Protein AF-M5U9H4-F1 (afdb_monomer)

Solvent-accessible surface area (backbone atoms only — not comparable to full-atom values): 4526 Å² total; per-residue (Å²): 133,88,78,86,75,81,78,48,70,69,56,51,49,55,51,51,52,54,52,50,51,55,49,48,58,48,46,70,70,69,50,85,89,70,58,66,71,58,54,52,54,52,46,52,53,52,39,45,74,72,71,42,90,80,82,78,87,72,86,72,92,62,62,49,101,85,68,51,114

Mean predicted aligned error: 6.85 Å

InterPro domains:
  IPR026350 GxxExxY protein [PF13366] (14-67)
  IPR026350 GxxExxY protein [TIGR04256] (15-67)

Foldseek 3Di:
DDPPDDPDPVVVVVVVVVLVVLLVVLCVVVDDDDDPVVSQVSSCVSCVVVVHDDDPPDDDDDADPVRHD

Secondary structure (DSSP, 8-state):
--------HHHHHHHHHHHHHHHHHHHHHH-TT--HHHHHHHHHHHHHHTT----SSPPP-PPPTTS--

Structure (mmCIF, N/CA/C/O backbone):
data_AF-M5U9H4-F1
#
_entry.id   AF-M5U9H4-F1
#
loop_
_atom_site.group_PDB
_atom_site.id
_atom_site.type_symbol
_atom_site.label_atom_id
_atom_site.label_alt_id
_atom_site.label_comp_id
_atom_site.label_asym_id
_atom_site.label_entity_id
_atom_site.label_seq_id
_atom_site.pdbx_PDB_ins_code
_atom_site.Cartn_x
_atom_site.Cartn_y
_atom_site.Cartn_z
_atom_site.occupancy
_atom_site.B_iso_or_equiv
_atom_site.auth_seq_id
_atom_site.auth_comp_id
_atom_site.auth_asym_id
_atom_site.auth_atom_id
_atom_site.pdbx_PDB_model_num
ATOM 1 N N . MET A 1 1 ? -13.975 -20.613 -11.164 1.00 36.91 1 MET A N 1
ATOM 2 C CA . MET A 1 1 ? -12.779 -20.312 -11.983 1.00 36.91 1 MET A CA 1
ATOM 3 C C . MET A 1 1 ? -11.579 -20.381 -11.060 1.00 36.91 1 MET A C 1
ATOM 5 O O . MET A 1 1 ? -11.404 -19.471 -10.265 1.00 36.91 1 MET A O 1
ATOM 9 N N . SER A 1 2 ? -10.834 -21.489 -11.081 1.00 44.12 2 SER A N 1
ATOM 10 C CA . SER A 1 2 ? -9.619 -21.616 -10.269 1.00 44.12 2 SER A CA 1
ATOM 11 C C . SER A 1 2 ? -8.553 -20.705 -10.870 1.00 44.12 2 SER A C 1
ATOM 13 O O . SER A 1 2 ? -8.105 -20.940 -11.992 1.00 44.12 2 SER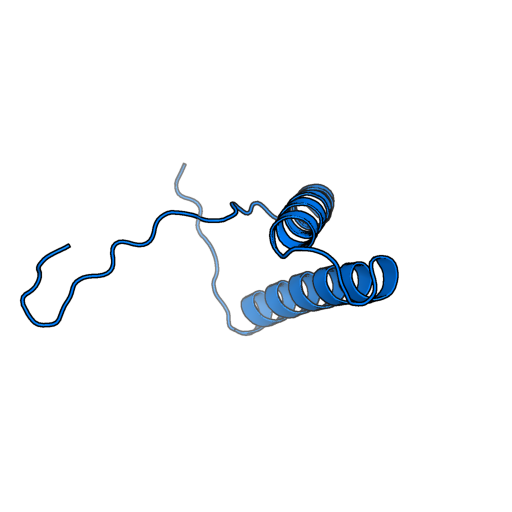 A O 1
ATOM 15 N N . VAL A 1 3 ? -8.211 -19.621 -10.178 1.00 57.47 3 VAL A N 1
ATOM 16 C CA . VAL A 1 3 ? -7.093 -18.759 -10.563 1.00 57.47 3 VAL A CA 1
ATOM 17 C C . VAL A 1 3 ? -5.825 -19.484 -10.122 1.00 57.47 3 VAL A C 1
ATOM 19 O O . VAL A 1 3 ? -5.501 -19.497 -8.941 1.00 57.47 3 VAL A O 1
ATOM 22 N N . ASN A 1 4 ? -5.132 -20.127 -11.064 1.00 60.75 4 ASN A N 1
ATOM 23 C CA . ASN A 1 4 ? -3.754 -20.570 -10.855 1.00 60.75 4 ASN A CA 1
ATOM 24 C C . ASN A 1 4 ? -2.891 -19.313 -10.714 1.00 60.75 4 ASN A C 1
ATOM 26 O O . ASN A 1 4 ? -2.537 -18.677 -11.707 1.00 60.75 4 ASN A O 1
ATOM 30 N N . GLN A 1 5 ? -2.629 -18.912 -9.476 1.00 67.44 5 GLN A N 1
ATOM 31 C CA . GLN A 1 5 ? -1.781 -17.773 -9.174 1.00 67.44 5 GLN A CA 1
ATOM 32 C C . GLN A 1 5 ? -0.366 -18.313 -8.953 1.00 67.44 5 GLN A C 1
ATOM 34 O O . GLN A 1 5 ? -0.093 -18.998 -7.974 1.00 67.44 5 GLN A O 1
ATOM 39 N N . ASP A 1 6 ? 0.494 -18.093 -9.945 1.00 73.12 6 ASP A N 1
ATOM 40 C CA . ASP A 1 6 ? 1.910 -18.448 -9.892 1.00 73.12 6 ASP A CA 1
ATOM 41 C C . ASP A 1 6 ? 2.640 -17.437 -8.994 1.00 73.12 6 ASP A C 1
ATOM 43 O O . ASP A 1 6 ? 2.796 -16.267 -9.357 1.00 73.12 6 ASP A O 1
ATOM 47 N N . TRP A 1 7 ? 3.011 -17.883 -7.795 1.00 80.12 7 TRP A N 1
ATOM 48 C CA . TRP A 1 7 ? 3.668 -17.098 -6.745 1.00 80.12 7 TRP A CA 1
ATOM 49 C C . TRP A 1 7 ? 5.184 -17.315 -6.734 1.00 80.12 7 TRP A C 1
ATOM 51 O O . TRP A 1 7 ? 5.783 -17.499 -5.679 1.00 80.12 7 TRP A O 1
ATOM 61 N N . SER A 1 8 ? 5.821 -17.334 -7.903 1.00 88.38 8 SER A N 1
ATOM 62 C CA . SER A 1 8 ? 7.284 -17.313 -7.967 1.00 88.38 8 SER A CA 1
ATOM 63 C C . SER A 1 8 ? 7.849 -16.030 -7.343 1.00 88.38 8 SER A C 1
ATOM 65 O O . SER A 1 8 ? 7.276 -14.947 -7.498 1.00 88.38 8 SER A O 1
ATOM 67 N N . ASP A 1 9 ? 9.004 -16.133 -6.677 1.00 89.06 9 ASP A N 1
ATOM 68 C CA . ASP A 1 9 ? 9.656 -15.002 -5.992 1.00 89.06 9 ASP A CA 1
ATOM 69 C C . ASP A 1 9 ? 9.853 -13.794 -6.915 1.00 89.06 9 ASP A C 1
ATOM 71 O O . ASP A 1 9 ? 9.640 -12.647 -6.525 1.00 89.06 9 ASP A O 1
ATOM 75 N N . VAL A 1 10 ? 10.201 -14.050 -8.180 1.00 91.94 10 VAL A N 1
ATOM 76 C CA . VAL A 1 10 ? 10.368 -13.014 -9.208 1.00 91.94 10 VAL A CA 1
ATOM 77 C C . VAL A 1 10 ? 9.070 -12.230 -9.405 1.00 91.94 10 VAL A C 1
ATOM 79 O O . VAL A 1 10 ? 9.077 -11.002 -9.381 1.00 91.94 10 VAL A O 1
ATOM 82 N N . ARG A 1 11 ? 7.937 -12.924 -9.531 1.00 90.56 11 ARG A N 1
ATOM 83 C CA . ARG A 1 11 ? 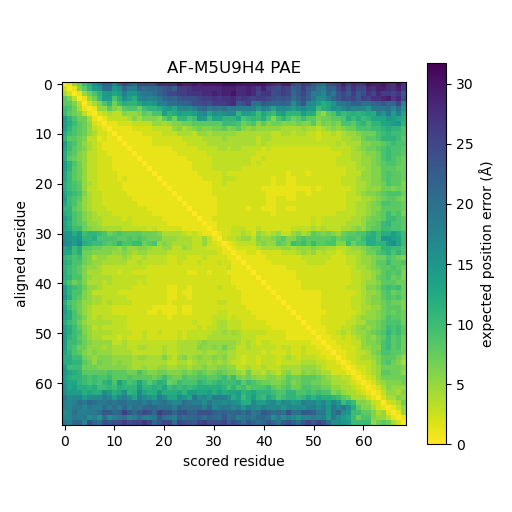6.638 -12.295 -9.784 1.00 90.56 11 ARG A CA 1
ATOM 84 C C . ARG A 1 11 ? 6.094 -11.554 -8.565 1.00 90.56 11 ARG A C 1
ATOM 86 O O . ARG A 1 11 ? 5.442 -10.519 -8.713 1.00 90.56 11 ARG A O 1
ATOM 93 N N . VAL A 1 12 ? 6.372 -12.063 -7.366 1.00 92.44 12 VAL A N 1
ATOM 94 C CA . VAL A 1 12 ? 6.065 -11.361 -6.112 1.00 92.44 12 VAL A CA 1
ATOM 95 C C . VAL A 1 12 ? 6.869 -10.066 -6.027 1.00 92.44 12 VAL A C 1
ATOM 97 O O . VAL A 1 12 ? 6.295 -9.017 -5.741 1.00 92.44 12 VAL A O 1
ATOM 100 N N . ASN A 1 13 ? 8.163 -10.108 -6.346 1.00 94.19 13 ASN A N 1
ATOM 101 C CA . ASN A 1 13 ? 9.016 -8.923 -6.339 1.00 94.19 13 ASN A CA 1
ATOM 102 C C . ASN A 1 13 ? 8.552 -7.874 -7.358 1.00 94.19 13 ASN A C 1
ATOM 104 O O . ASN A 1 13 ? 8.410 -6.708 -6.997 1.00 94.19 13 ASN A O 1
ATOM 108 N N . GLU A 1 14 ? 8.196 -8.280 -8.580 1.00 94.44 14 GLU A N 1
ATOM 109 C CA . GLU A 1 14 ? 7.625 -7.373 -9.587 1.00 94.44 14 GLU A CA 1
ATOM 110 C C . GLU A 1 14 ? 6.325 -6.705 -9.111 1.00 94.44 14 GLU A C 1
ATOM 112 O O . GLU A 1 14 ? 6.106 -5.509 -9.329 1.00 94.44 14 GLU A O 1
ATOM 117 N N . LEU A 1 15 ? 5.442 -7.458 -8.446 1.00 93.81 15 LEU A N 1
ATOM 118 C CA . LEU A 1 15 ? 4.219 -6.901 -7.872 1.00 93.81 15 LEU A CA 1
ATOM 119 C C . LEU A 1 15 ? 4.538 -5.899 -6.755 1.00 93.81 15 LEU A C 1
ATOM 121 O O . LEU A 1 15 ? 3.992 -4.793 -6.755 1.00 93.81 15 LEU A O 1
ATOM 125 N N . CYS A 1 16 ? 5.432 -6.264 -5.837 1.00 95.12 16 CYS A N 1
ATOM 126 C CA . CYS A 1 16 ? 5.894 -5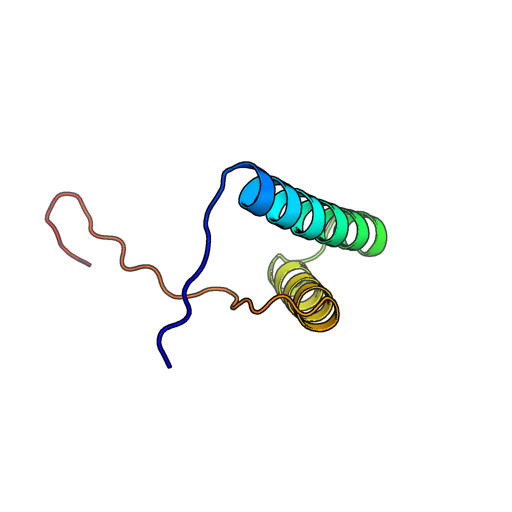.398 -4.756 1.00 95.12 16 CYS A CA 1
ATOM 127 C C . CYS A 1 16 ? 6.497 -4.097 -5.294 1.00 95.12 16 CYS A C 1
ATOM 129 O O . CYS A 1 16 ? 6.184 -3.022 -4.782 1.00 95.12 16 CYS A O 1
ATOM 131 N N . ASP A 1 17 ? 7.303 -4.173 -6.353 1.00 96.62 17 ASP A N 1
ATOM 132 C CA . ASP A 1 17 ? 7.924 -3.010 -6.985 1.00 96.62 17 ASP A CA 1
ATOM 133 C C . ASP A 1 17 ? 6.893 -2.042 -7.551 1.00 96.62 17 ASP A C 1
ATOM 135 O O . ASP A 1 17 ? 6.954 -0.835 -7.296 1.00 96.62 17 ASP A O 1
ATOM 139 N N . ARG A 1 18 ? 5.881 -2.575 -8.237 1.00 96.50 18 ARG A N 1
ATOM 140 C CA . ARG A 1 18 ? 4.776 -1.772 -8.770 1.00 96.50 18 ARG A CA 1
ATOM 141 C C . ARG A 1 18 ? 3.968 -1.101 -7.664 1.00 96.50 18 ARG A C 1
ATOM 143 O O . ARG A 1 18 ? 3.677 0.090 -7.763 1.00 96.50 18 ARG A O 1
ATOM 150 N N . VAL A 1 19 ? 3.605 -1.844 -6.617 1.00 96.06 19 VAL A N 1
ATOM 151 C CA . VAL A 1 19 ? 2.841 -1.300 -5.481 1.00 96.06 19 VAL A CA 1
ATOM 152 C C . VAL A 1 19 ? 3.643 -0.205 -4.775 1.00 96.06 19 VAL A C 1
ATOM 154 O O . VAL A 1 19 ? 3.103 0.869 -4.500 1.00 96.06 19 VAL A O 1
ATOM 157 N N . ARG A 1 20 ? 4.940 -0.437 -4.543 1.00 96.75 20 ARG A N 1
ATOM 158 C CA . ARG A 1 20 ? 5.839 0.514 -3.880 1.00 96.75 20 ARG A CA 1
ATOM 159 C C . ARG A 1 20 ? 5.981 1.810 -4.667 1.00 96.75 20 ARG A C 1
ATOM 161 O O . ARG A 1 20 ? 5.865 2.878 -4.072 1.00 96.75 20 ARG A O 1
ATOM 168 N N . GLN A 1 21 ? 6.176 1.729 -5.984 1.00 98.00 21 GLN A N 1
ATOM 169 C CA . GLN A 1 21 ? 6.287 2.921 -6.823 1.00 98.00 21 GLN A CA 1
ATOM 170 C C . GLN A 1 21 ? 4.994 3.747 -6.799 1.00 98.00 21 GLN A C 1
ATOM 172 O O . GLN A 1 21 ? 5.038 4.956 -6.594 1.00 98.00 21 GLN A O 1
ATOM 177 N N . ILE A 1 22 ? 3.832 3.099 -6.922 1.00 97.44 22 ILE A N 1
ATOM 178 C CA . ILE A 1 22 ? 2.533 3.788 -6.891 1.00 97.44 22 ILE A CA 1
ATOM 179 C C . ILE A 1 22 ? 2.296 4.479 -5.539 1.00 97.44 22 ILE A C 1
ATOM 181 O O . ILE A 1 22 ? 1.791 5.606 -5.501 1.00 97.44 22 ILE A O 1
ATOM 185 N N . ALA A 1 23 ? 2.654 3.818 -4.436 1.00 96.25 23 ALA A N 1
ATOM 186 C CA . ALA A 1 23 ? 2.557 4.391 -3.097 1.00 96.25 23 ALA A CA 1
ATOM 187 C C . ALA A 1 23 ? 3.509 5.583 -2.917 1.00 96.25 23 ALA A C 1
ATOM 189 O O . ALA A 1 23 ? 3.107 6.610 -2.367 1.00 96.25 23 ALA A O 1
ATOM 190 N N . TYR A 1 24 ? 4.735 5.483 -3.435 1.00 96.88 24 TYR A N 1
ATOM 191 C CA . TYR A 1 24 ? 5.702 6.576 -3.426 1.00 96.88 24 TYR A CA 1
ATOM 192 C C . TYR A 1 24 ? 5.192 7.790 -4.214 1.00 96.88 24 TYR A C 1
ATOM 194 O O . TYR A 1 24 ? 5.153 8.896 -3.677 1.00 96.88 24 TYR A O 1
ATOM 202 N N . ASP A 1 25 ? 4.697 7.588 -5.435 1.00 97.31 25 ASP A N 1
ATOM 203 C CA . ASP A 1 25 ? 4.149 8.664 -6.270 1.00 97.31 25 ASP A CA 1
ATOM 204 C C . ASP A 1 25 ? 2.935 9.342 -5.620 1.00 97.31 25 ASP A C 1
ATOM 206 O O . ASP A 1 25 ? 2.688 10.536 -5.814 1.00 97.31 25 ASP A O 1
ATOM 210 N N . LEU A 1 26 ? 2.132 8.580 -4.869 1.00 96.31 26 LEU A N 1
ATOM 211 C CA . LEU A 1 26 ? 1.027 9.130 -4.091 1.00 96.31 26 LEU A CA 1
ATOM 212 C C . LEU A 1 26 ? 1.538 9.981 -2.926 1.00 96.31 26 LEU A C 1
ATOM 214 O O . LEU A 1 26 ? 1.019 11.074 -2.715 1.00 96.31 26 LEU A O 1
ATOM 218 N N . HIS A 1 27 ? 2.541 9.497 -2.194 1.00 94.88 27 HIS A N 1
ATOM 219 C CA . HIS A 1 27 ? 3.135 10.225 -1.077 1.00 94.88 27 HIS A CA 1
ATOM 220 C C . HIS A 1 27 ? 3.802 11.526 -1.529 1.00 94.88 27 HIS A C 1
ATOM 222 O O . HIS A 1 27 ? 3.572 12.561 -0.913 1.00 94.88 27 HIS A O 1
ATOM 228 N N . VAL A 1 28 ? 4.547 11.505 -2.638 1.00 95.88 28 VAL A N 1
ATOM 229 C CA . VAL A 1 28 ? 5.142 12.714 -3.231 1.00 95.88 28 VAL A CA 1
ATOM 230 C C . VAL A 1 28 ? 4.061 13.713 -3.654 1.00 95.88 28 VAL A C 1
ATOM 232 O O . VAL A 1 28 ? 4.233 14.914 -3.474 1.00 95.88 28 VAL A O 1
ATOM 235 N N . TYR A 1 29 ? 2.935 13.231 -4.189 1.00 95.44 29 TYR A N 1
ATOM 236 C CA . TYR A 1 29 ? 1.830 14.090 -4.618 1.00 95.44 29 TYR A CA 1
ATOM 237 C C . TYR A 1 29 ? 1.047 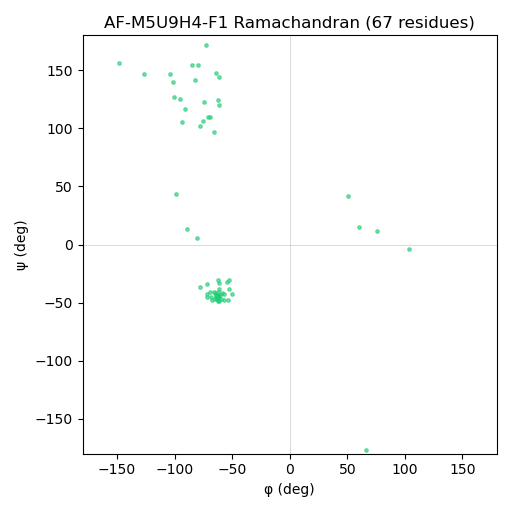14.709 -3.451 1.00 95.44 29 TYR A C 1
ATOM 239 O O . TYR A 1 29 ? 0.713 15.890 -3.502 1.00 95.44 29 TYR A O 1
ATOM 247 N N . LEU A 1 30 ? 0.713 13.918 -2.426 1.00 94.31 30 LEU A N 1
ATOM 248 C CA . LEU A 1 30 ? -0.054 14.400 -1.275 1.00 94.31 30 LEU A CA 1
ATOM 249 C C . LEU A 1 30 ? 0.822 15.199 -0.306 1.00 94.31 30 LEU A C 1
ATOM 251 O O . LEU A 1 30 ? 0.359 16.178 0.263 1.00 94.31 30 LEU A O 1
ATOM 255 N N . GLY A 1 31 ? 2.078 14.808 -0.107 1.00 91.19 31 GLY A N 1
ATOM 256 C CA . GLY A 1 31 ? 2.908 15.366 0.952 1.00 91.19 31 GLY A CA 1
ATOM 257 C C . GLY A 1 31 ? 2.391 15.012 2.352 1.00 91.19 31 GLY A C 1
ATOM 258 O O . GLY A 1 31 ? 1.438 14.253 2.541 1.00 91.19 31 GLY A O 1
ATOM 259 N N . THR A 1 32 ? 3.050 15.534 3.378 1.00 88.06 32 THR A N 1
ATOM 260 C CA . THR A 1 32 ? 2.764 15.188 4.776 1.00 88.06 32 THR A CA 1
ATOM 261 C C . THR A 1 32 ? 1.542 15.938 5.326 1.00 88.06 32 THR A C 1
ATOM 263 O O . THR A 1 32 ? 1.200 17.022 4.864 1.00 88.06 32 THR A O 1
ATOM 266 N N . GLY A 1 33 ? 0.877 15.365 6.340 1.00 90.06 33 GLY A N 1
ATOM 267 C CA . GLY A 1 33 ? -0.163 16.057 7.123 1.00 90.06 33 GLY A CA 1
ATOM 268 C C . GLY A 1 33 ? -1.618 15.679 6.820 1.00 90.06 33 GLY A C 1
ATOM 269 O O . GLY A 1 33 ? -2.519 16.142 7.515 1.00 90.06 33 GLY A O 1
ATOM 270 N N . TYR A 1 34 ? -1.871 14.816 5.835 1.00 93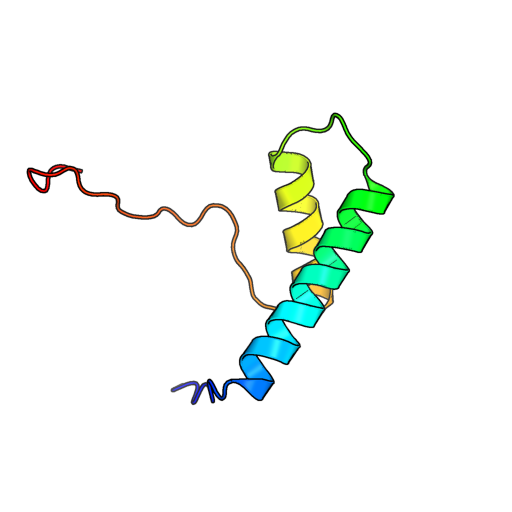.62 34 TYR A N 1
ATOM 271 C CA . TYR A 1 34 ? -3.213 14.287 5.575 1.00 93.62 34 TYR A CA 1
ATOM 272 C C . TYR A 1 34 ? -3.550 13.072 6.443 1.00 93.62 34 TYR A C 1
ATOM 274 O O . TYR A 1 34 ? -2.673 12.321 6.864 1.00 93.62 34 TYR A O 1
ATOM 282 N N . LEU A 1 35 ? -4.850 12.860 6.666 1.00 93.06 35 LEU A N 1
ATOM 283 C CA . LEU A 1 35 ? -5.369 11.674 7.344 1.00 93.06 35 LEU A CA 1
ATOM 284 C C . LEU A 1 35 ? -5.079 10.405 6.536 1.00 93.06 35 LEU A C 1
ATOM 286 O O . LEU A 1 35 ? -5.166 10.405 5.307 1.00 93.06 35 LEU A O 1
ATOM 290 N N . GLU A 1 36 ? -4.860 9.299 7.239 1.00 90.75 36 GLU A N 1
ATOM 291 C CA . GLU A 1 36 ? -4.649 7.968 6.658 1.00 90.75 36 GLU A CA 1
ATOM 292 C C . GLU A 1 36 ? -5.726 7.592 5.628 1.00 90.75 36 GLU A C 1
ATOM 294 O O . GLU A 1 36 ? -5.408 7.176 4.518 1.00 90.75 36 GLU A O 1
ATOM 299 N N . LYS A 1 37 ? -7.003 7.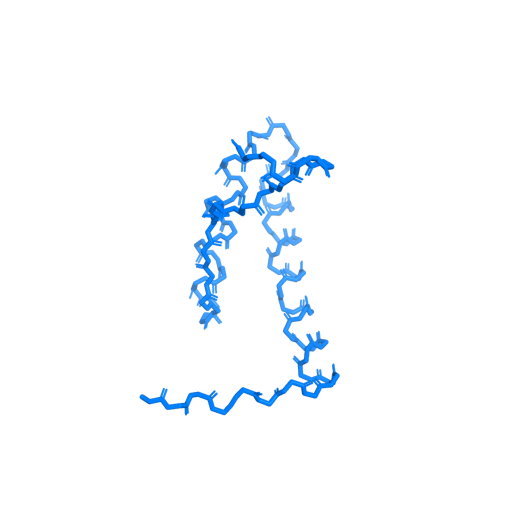875 5.916 1.00 94.12 37 LYS A N 1
ATOM 300 C CA . LYS A 1 37 ? -8.125 7.623 4.993 1.00 94.12 37 LYS A CA 1
ATOM 301 C C . LYS A 1 37 ? -7.940 8.261 3.607 1.00 94.12 37 LYS A C 1
ATOM 303 O O . LYS A 1 37 ? -8.437 7.736 2.610 1.00 94.12 37 LYS A O 1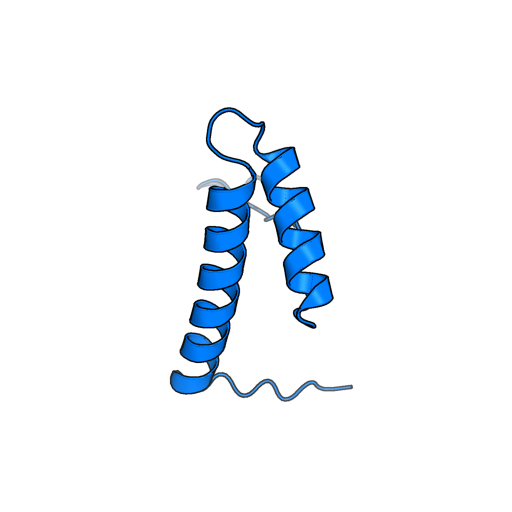
ATOM 308 N N . ILE A 1 38 ? -7.266 9.411 3.521 1.00 93.94 38 ILE A N 1
ATOM 309 C CA . ILE A 1 38 ? -6.992 10.088 2.243 1.00 93.94 38 ILE A CA 1
ATOM 310 C C . ILE A 1 38 ? -5.940 9.302 1.458 1.00 93.94 38 ILE A C 1
ATOM 312 O O . ILE A 1 38 ? -6.116 9.071 0.259 1.00 93.94 38 ILE A O 1
ATOM 316 N N . TYR A 1 39 ? -4.898 8.834 2.144 1.00 94.50 39 TYR A N 1
ATOM 317 C CA . TYR A 1 39 ? -3.874 7.969 1.571 1.00 94.50 39 TYR A CA 1
ATOM 318 C C . TYR A 1 39 ? -4.456 6.638 1.094 1.00 94.50 39 TYR A C 1
ATOM 320 O O . TYR A 1 39 ? -4.247 6.270 -0.060 1.00 94.50 39 TYR A O 1
ATOM 328 N N . GLU A 1 40 ? -5.254 5.963 1.921 1.00 94.62 40 GLU A N 1
ATOM 329 C CA . GLU A 1 40 ? -5.918 4.707 1.555 1.00 94.62 40 GLU A CA 1
ATOM 330 C C . GLU A 1 40 ? -6.791 4.865 0.305 1.00 94.62 40 GLU A C 1
ATOM 332 O O . GLU A 1 40 ? -6.694 4.076 -0.634 1.00 94.62 40 GLU A O 1
ATOM 337 N N . ASN A 1 41 ? -7.628 5.908 0.261 1.00 95.25 41 ASN A N 1
ATOM 338 C CA . ASN A 1 41 ? -8.496 6.179 -0.886 1.00 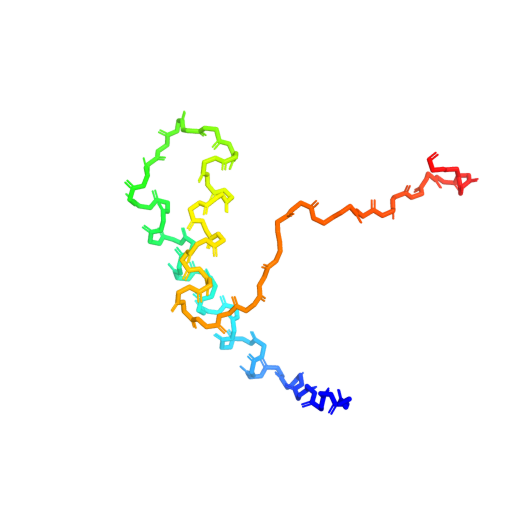95.25 41 ASN A CA 1
ATOM 339 C C . ASN A 1 41 ? -7.690 6.456 -2.163 1.00 95.25 41 ASN A C 1
ATOM 341 O O . ASN A 1 41 ? -8.021 5.937 -3.233 1.00 95.25 41 ASN A O 1
ATOM 345 N N . GLY A 1 42 ? -6.641 7.276 -2.056 1.00 95.38 42 GLY A N 1
ATOM 346 C CA . GLY A 1 42 ? -5.774 7.610 -3.181 1.00 95.38 42 GLY A CA 1
ATOM 347 C C . GLY A 1 42 ? -5.013 6.394 -3.704 1.00 95.38 42 GLY A C 1
ATOM 348 O O . GLY A 1 42 ? -4.929 6.195 -4.919 1.00 95.38 42 GLY A O 1
ATOM 349 N N . LEU A 1 43 ? -4.506 5.559 -2.797 1.00 96.12 43 LEU A N 1
ATOM 350 C CA . LEU A 1 43 ? -3.752 4.360 -3.133 1.00 96.12 43 LEU A CA 1
ATOM 351 C C . LEU A 1 43 ? -4.650 3.322 -3.802 1.00 96.12 43 LEU A C 1
ATOM 353 O O . LEU A 1 43 ? -4.311 2.843 -4.882 1.00 96.12 43 LEU A O 1
ATOM 357 N N . LEU A 1 44 ? -5.825 3.053 -3.224 1.00 96.44 44 LEU A N 1
ATOM 358 C CA . LEU A 1 44 ? -6.822 2.137 -3.780 1.00 96.44 44 LEU A CA 1
ATOM 359 C C . LEU A 1 44 ? -7.180 2.519 -5.224 1.00 96.44 44 LEU A C 1
ATOM 361 O O . LEU A 1 44 ? -7.152 1.679 -6.123 1.00 96.44 44 LEU A O 1
ATOM 365 N N . HIS A 1 45 ? -7.457 3.803 -5.468 1.00 95.88 45 HIS A N 1
ATOM 366 C CA . HIS A 1 45 ? -7.798 4.288 -6.804 1.00 95.88 45 HIS A CA 1
ATOM 367 C C . HIS A 1 45 ? -6.638 4.128 -7.802 1.00 95.88 45 HIS A C 1
ATOM 369 O O . HIS A 1 45 ? -6.852 3.683 -8.933 1.00 95.88 45 HIS A O 1
ATOM 375 N N . ARG A 1 46 ? -5.399 4.451 -7.404 1.00 96.88 46 ARG A N 1
ATOM 376 C CA . ARG A 1 46 ? -4.223 4.323 -8.284 1.00 96.88 46 ARG A CA 1
ATOM 377 C C . ARG A 1 46 ? -3.867 2.865 -8.578 1.00 96.88 46 ARG A C 1
ATOM 379 O O . ARG A 1 46 ? -3.567 2.546 -9.727 1.00 96.88 46 ARG A O 1
ATOM 386 N N . LEU A 1 47 ? -3.946 1.984 -7.582 1.00 96.38 47 LEU A N 1
ATOM 387 C CA . LEU A 1 47 ? -3.733 0.545 -7.754 1.00 96.38 47 LEU A CA 1
ATOM 388 C C . LEU A 1 47 ? -4.788 -0.065 -8.685 1.00 96.38 47 LEU A C 1
ATOM 390 O O . LEU A 1 47 ? -4.429 -0.778 -9.624 1.00 96.38 47 LEU A O 1
ATOM 394 N N . ALA A 1 48 ? -6.063 0.297 -8.511 1.00 95.19 48 ALA A N 1
ATOM 395 C CA . ALA A 1 48 ? -7.137 -0.129 -9.406 1.00 95.19 48 ALA A CA 1
ATOM 396 C C . ALA A 1 48 ? -6.903 0.348 -10.851 1.00 95.19 48 ALA A C 1
ATOM 398 O O . ALA A 1 48 ? -7.031 -0.437 -11.791 1.00 95.19 48 ALA A O 1
ATOM 399 N N . LYS A 1 49 ? -6.477 1.607 -11.040 1.00 95.81 49 LYS A N 1
ATOM 400 C CA . LYS A 1 49 ? -6.111 2.152 -12.360 1.00 95.81 49 LYS A CA 1
ATOM 401 C C . LYS A 1 49 ? -4.921 1.416 -12.993 1.00 95.81 49 LYS A C 1
ATOM 403 O O . LYS A 1 49 ? -4.862 1.295 -14.212 1.00 95.81 49 LYS A O 1
ATOM 408 N N . ALA A 1 50 ? -4.002 0.891 -12.182 1.00 94.56 50 ALA A N 1
ATOM 409 C CA . ALA A 1 50 ? -2.890 0.049 -12.623 1.00 94.56 50 ALA A CA 1
ATOM 410 C C . ALA A 1 50 ? -3.286 -1.426 -12.873 1.00 94.56 50 ALA A C 1
ATOM 412 O O . ALA A 1 50 ? -2.416 -2.262 -13.135 1.00 94.56 50 ALA A O 1
ATOM 413 N N . GLY A 1 51 ? -4.579 -1.763 -12.781 1.00 94.81 51 GLY A N 1
ATOM 414 C CA . GLY A 1 51 ? -5.105 -3.116 -12.980 1.00 94.81 51 GLY A CA 1
ATOM 415 C C . GLY A 1 51 ? -4.861 -4.064 -11.803 1.00 94.81 51 GLY A C 1
ATOM 416 O O . GLY A 1 51 ? -5.053 -5.272 -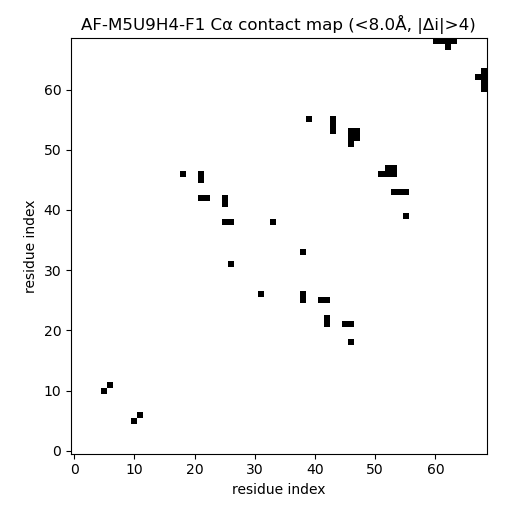11.945 1.00 94.81 51 GLY A O 1
ATOM 417 N N . ILE A 1 52 ? -4.430 -3.545 -10.650 1.00 94.12 52 ILE A N 1
ATOM 418 C CA . ILE A 1 52 ? -4.193 -4.327 -9.436 1.00 94.12 52 ILE A CA 1
ATOM 419 C C . ILE A 1 52 ? -5.486 -4.335 -8.622 1.00 94.12 52 ILE A C 1
ATOM 421 O O . ILE A 1 52 ? -5.957 -3.295 -8.159 1.00 94.12 52 ILE A O 1
ATOM 425 N N . ARG A 1 53 ? -6.071 -5.522 -8.445 1.00 91.12 53 ARG A N 1
ATOM 426 C CA . ARG A 1 53 ? -7.231 -5.699 -7.568 1.00 91.12 53 ARG A CA 1
ATOM 427 C C . ARG A 1 53 ? -6.766 -5.644 -6.119 1.00 91.12 53 ARG A C 1
ATOM 429 O O . ARG A 1 53 ? -5.903 -6.423 -5.727 1.00 91.12 53 ARG A O 1
ATOM 436 N N . CYS A 1 54 ? -7.325 -4.721 -5.352 1.00 90.25 54 CYS A N 1
ATOM 437 C CA . CYS A 1 54 ? -7.031 -4.553 -3.938 1.00 90.25 54 CYS A CA 1
ATOM 438 C C . CYS A 1 54 ? -8.268 -4.031 -3.207 1.00 90.25 54 CYS A C 1
ATOM 440 O O . CYS A 1 54 ? -9.146 -3.409 -3.806 1.00 90.25 54 CYS A O 1
ATOM 442 N N . GLU A 1 55 ? -8.311 -4.301 -1.910 1.00 91.62 55 GLU A N 1
ATOM 443 C CA . GLU A 1 55 ? -9.344 -3.854 -0.986 1.00 91.62 55 GLU A CA 1
ATOM 444 C C . GLU A 1 55 ? -8.652 -3.143 0.177 1.00 91.62 55 GLU A C 1
ATOM 446 O O . GLU A 1 55 ? -7.521 -3.478 0.536 1.00 91.62 55 GLU A O 1
ATOM 451 N N . LYS A 1 56 ? -9.305 -2.130 0.743 1.00 90.62 56 LYS A N 1
ATOM 452 C CA . LYS A 1 56 ? -8.786 -1.380 1.893 1.00 90.62 56 LYS A CA 1
ATOM 453 C C . LYS A 1 56 ? -9.514 -1.812 3.158 1.00 90.62 56 LYS A C 1
ATOM 455 O O . LYS A 1 56 ? -10.709 -2.089 3.094 1.00 90.62 56 LYS A O 1
ATOM 460 N N . GLN A 1 57 ? -8.806 -1.803 4.286 1.00 88.38 57 GLN A N 1
ATOM 461 C CA . GLN A 1 57 ? -9.379 -2.062 5.612 1.00 88.38 57 GLN A CA 1
ATOM 462 C C . GLN A 1 57 ? -10.217 -3.349 5.674 1.00 88.38 57 GLN A C 1
ATOM 464 O O . GLN A 1 57 ? -11.298 -3.373 6.260 1.00 88.38 57 GLN A O 1
ATOM 469 N N . VAL A 1 58 ? -9.732 -4.422 5.040 1.00 90.00 58 VAL A N 1
ATOM 470 C CA . VAL A 1 58 ? -10.378 -5.733 5.155 1.00 90.00 58 VAL A CA 1
ATOM 471 C C . VAL A 1 58 ? -10.306 -6.148 6.628 1.00 90.00 58 VAL A C 1
ATOM 473 O O . VAL A 1 58 ? -9.205 -6.148 7.183 1.00 90.00 58 VAL A O 1
ATOM 476 N N . PRO A 1 59 ? -11.441 -6.454 7.284 1.00 86.25 59 PRO A N 1
ATOM 477 C CA . PRO A 1 59 ? -11.441 -6.823 8.691 1.00 86.25 59 PRO A CA 1
ATOM 478 C C . PRO A 1 59 ? -10.605 -8.087 8.882 1.00 86.25 59 PRO A C 1
ATOM 480 O O . PRO A 1 59 ? -10.891 -9.131 8.296 1.00 86.25 59 PRO A O 1
ATOM 483 N N . VAL A 1 60 ? -9.561 -7.983 9.698 1.00 84.38 60 VAL A N 1
ATOM 484 C CA . VAL A 1 60 ? -8.745 -9.125 10.105 1.00 84.38 60 VAL A CA 1
ATOM 485 C C . VAL A 1 60 ? -9.284 -9.604 11.445 1.00 84.38 60 VAL A C 1
ATOM 487 O O . VAL A 1 60 ? -9.397 -8.814 12.379 1.00 84.38 60 VAL A O 1
ATOM 490 N N . GLN A 1 61 ? -9.636 -10.886 11.535 1.00 82.69 61 GLN A N 1
ATOM 491 C CA . GLN A 1 61 ? -9.935 -11.506 12.823 1.00 82.69 61 GLN A CA 1
ATOM 492 C C . GLN A 1 61 ? -8.632 -11.614 13.605 1.00 82.69 61 GLN A C 1
ATOM 494 O O . GLN A 1 61 ? -7.738 -12.376 13.237 1.00 82.69 61 GLN A O 1
ATOM 499 N N . VAL A 1 62 ? -8.528 -10.801 14.648 1.00 78.50 62 VAL A N 1
ATOM 500 C CA . VAL A 1 62 ? -7.456 -10.878 15.631 1.00 78.50 62 VAL A CA 1
ATOM 501 C C . VAL A 1 62 ? -8.036 -11.592 16.838 1.00 78.50 62 VAL A C 1
ATOM 503 O O . VAL A 1 62 ? -9.097 -11.217 17.327 1.00 78.50 62 VAL A O 1
ATOM 506 N N . PHE A 1 63 ? -7.353 -12.641 17.269 1.00 80.88 63 PHE A N 1
ATOM 507 C CA . PHE A 1 63 ? -7.672 -13.355 18.493 1.00 80.88 63 PHE A CA 1
ATOM 508 C C . PHE A 1 63 ? -6.691 -12.901 19.571 1.00 80.88 63 PHE A C 1
ATOM 510 O O . PHE A 1 63 ? -5.507 -12.718 19.276 1.00 80.88 63 PHE A O 1
ATOM 517 N N . ASP A 1 64 ? -7.181 -12.716 20.791 1.00 78.56 64 ASP A N 1
ATOM 518 C CA . ASP A 1 64 ? -6.323 -12.575 21.969 1.00 78.56 64 ASP A CA 1
ATOM 519 C C . ASP A 1 64 ? -5.700 -13.936 22.355 1.00 78.56 64 ASP A C 1
ATOM 521 O O . ASP A 1 64 ? -6.092 -14.974 21.807 1.00 78.56 64 ASP A O 1
ATOM 525 N N . ASP A 1 65 ? -4.760 -13.956 23.308 1.00 77.50 65 ASP A N 1
ATOM 526 C CA . ASP A 1 65 ? -4.098 -15.186 23.802 1.00 77.50 65 ASP A CA 1
ATOM 527 C C . ASP A 1 65 ? -5.115 -16.264 24.248 1.00 77.50 65 ASP A C 1
ATOM 529 O O . ASP A 1 65 ? -4.889 -17.464 24.071 1.00 77.50 65 ASP A O 1
ATOM 533 N N . ASP A 1 66 ? -6.289 -15.840 24.729 1.00 79.94 66 ASP A N 1
ATOM 534 C CA . ASP A 1 66 ? -7.390 -16.710 25.162 1.00 79.94 66 ASP A CA 1
ATOM 535 C C . ASP A 1 66 ? -8.385 -17.079 24.036 1.00 79.94 66 ASP A C 1
ATOM 537 O O . ASP A 1 66 ? -9.478 -17.583 24.301 1.00 79.94 66 ASP A O 1
ATOM 541 N N . GLN A 1 67 ? -8.034 -16.836 22.767 1.00 68.69 67 GLN A N 1
ATOM 542 C CA . GLN A 1 67 ? -8.878 -17.071 21.580 1.00 68.69 67 GLN A CA 1
ATOM 543 C C . GLN A 1 67 ? -10.203 -16.286 21.565 1.00 68.69 67 GLN A C 1
ATOM 545 O O . GLN A 1 67 ? -11.099 -16.589 20.773 1.00 68.69 67 GLN A O 1
ATOM 550 N N . PHE A 1 68 ? -10.338 -15.267 22.415 1.00 61.50 68 PHE A N 1
ATOM 551 C CA . PHE A 1 68 ? -11.471 -14.349 22.384 1.00 61.50 68 PHE A CA 1
ATOM 552 C C . PHE A 1 68 ? -11.244 -13.266 21.319 1.00 61.50 68 PHE A C 1
ATOM 554 O O . PHE A 1 68 ? -10.116 -12.812 21.117 1.00 61.50 68 PHE A O 1
ATOM 561 N N . CYS A 1 69 ? -12.316 -12.897 20.618 1.00 59.91 69 CYS A N 1
ATOM 562 C CA . CYS A 1 69 ? -12.345 -11.933 19.516 1.00 59.91 69 CYS A CA 1
ATOM 563 C C . CYS A 1 69 ? -13.126 -10.668 19.885 1.00 59.91 69 CYS A C 1
ATOM 565 O O . CYS A 1 69 ? -14.134 -10.803 20.621 1.00 59.91 69 CYS A O 1
#

Radius of gyration: 15.86 Å; Cα contacts (8 Å, |Δi|>4): 27; chains: 1; bounding box: 23×38×38 Å

Nearest PDB structures (foldseek):
  1q6a-assembly1_A  TM=3.872E-01  e=2.676E+00  Thermosynechococcus vestitus BP-1

pLDDT: mean 87.68, std 12.85, range [36.91, 98.0]

Sequence (69 aa):
MSVNQDWSDVRVNELCDRVRQIAYDLHVYLGTGYLEKIYENGLLHRLAKAGIRCEKQVPVQVFDDDQFC

Organism: NCBI:txid1263870